Protein AF-A0A528D786-F1 (afdb_monomer)

Radius of gyration: 16.98 Å; Cα contacts (8 Å, |Δi|>4): 87; chains: 1; bounding box: 32×40×47 Å

Foldseek 3Di:
DDDDDDDDDDDAPEEEEWEWEKDWDQDPVGIDIAIDIPNDGDDPVDDPDDDDPPGHYHYHYHYPYPDDDDDDDPDDDDDD

Structure (mmCIF, N/CA/C/O backbone):
data_AF-A0A528D786-F1
#
_entry.id   AF-A0A528D786-F1
#
loop_
_atom_site.group_PDB
_atom_site.id
_atom_site.type_symbol
_atom_site.label_atom_id
_atom_site.label_alt_id
_atom_site.label_comp_id
_atom_site.label_asym_id
_atom_site.label_entity_id
_atom_site.label_seq_id
_atom_site.pdbx_PDB_ins_code
_atom_site.Cartn_x
_atom_site.Cartn_y
_atom_site.Cartn_z
_atom_site.occupancy
_atom_site.B_iso_or_equiv
_atom_site.auth_seq_id
_atom_site.auth_comp_id
_atom_site.auth_asym_id
_atom_site.auth_atom_id
_atom_site.pdbx_PDB_model_num
ATOM 1 N N . GLU A 1 1 ? -8.526 28.697 14.732 1.00 77.38 1 GLU A N 1
ATOM 2 C CA . GLU A 1 1 ? -9.555 27.657 14.521 1.00 77.38 1 GLU A CA 1
ATOM 3 C C . GLU A 1 1 ? -8.931 26.293 14.812 1.00 77.38 1 GLU A C 1
ATOM 5 O O . GLU A 1 1 ? -7.759 26.123 14.497 1.00 77.38 1 GLU A O 1
ATOM 10 N N . ARG A 1 2 ? -9.626 25.370 15.491 1.00 85.19 2 ARG A N 1
ATOM 11 C CA . ARG A 1 2 ? -9.078 24.056 15.884 1.00 85.19 2 ARG A CA 1
ATOM 12 C C . ARG A 1 2 ? -9.940 22.956 15.274 1.00 85.19 2 ARG A C 1
ATOM 14 O O . ARG A 1 2 ? -11.138 22.914 15.535 1.00 85.19 2 ARG A O 1
ATOM 21 N N . LEU A 1 3 ? -9.323 22.075 14.488 1.00 89.38 3 LEU A N 1
ATOM 22 C CA . LEU A 1 3 ? -10.001 20.920 13.900 1.00 89.38 3 LEU A CA 1
ATOM 23 C C . LEU A 1 3 ? -10.526 19.978 14.993 1.00 89.38 3 LEU A C 1
ATOM 25 O O . LEU A 1 3 ? -9.931 19.856 16.071 1.00 89.38 3 LEU A O 1
ATOM 29 N N . ARG A 1 4 ? -11.643 19.300 14.707 1.00 90.88 4 ARG A N 1
ATOM 30 C CA . ARG A 1 4 ? -12.190 18.281 15.610 1.00 90.88 4 ARG A CA 1
ATOM 31 C C . ARG A 1 4 ? -11.210 17.104 15.730 1.00 90.88 4 ARG A C 1
ATOM 33 O O . ARG A 1 4 ? -10.639 16.704 14.714 1.00 90.88 4 ARG A O 1
ATOM 40 N N . PRO A 1 5 ? -11.031 16.522 16.927 1.00 90.81 5 PRO A N 1
ATOM 41 C CA . PRO A 1 5 ? -10.257 15.297 17.062 1.00 90.81 5 PRO A CA 1
ATOM 42 C C . PRO A 1 5 ? -10.982 14.141 16.360 1.00 90.81 5 PRO A C 1
ATOM 44 O O . PRO A 1 5 ? -12.210 14.044 16.414 1.00 90.81 5 PRO A O 1
ATOM 47 N N . ILE A 1 6 ? -10.219 13.264 15.712 1.00 91.50 6 ILE A N 1
ATOM 48 C CA . ILE A 1 6 ? -10.713 11.993 15.180 1.00 91.50 6 ILE A CA 1
ATOM 49 C C . ILE A 1 6 ? -10.361 10.913 16.207 1.00 91.50 6 ILE A C 1
ATOM 51 O O . ILE A 1 6 ? -9.225 10.856 16.674 1.00 91.50 6 ILE A O 1
ATOM 55 N N . ALA A 1 7 ? -11.339 10.093 16.598 1.00 93.81 7 ALA A N 1
ATOM 56 C CA . ALA A 1 7 ? -11.095 8.987 17.518 1.00 93.81 7 ALA A CA 1
ATOM 57 C C . ALA A 1 7 ? -10.158 7.953 16.861 1.00 93.81 7 ALA A C 1
ATOM 59 O O . ALA A 1 7 ? -10.403 7.601 15.702 1.00 93.81 7 ALA A O 1
ATOM 60 N N . PRO A 1 8 ? -9.122 7.456 17.562 1.00 94.56 8 PRO A N 1
ATOM 61 C CA . PRO A 1 8 ? -8.254 6.413 17.029 1.00 94.56 8 PRO A CA 1
ATOM 62 C C . PRO A 1 8 ? -9.042 5.160 16.642 1.00 94.56 8 PRO A C 1
ATOM 64 O O . PRO A 1 8 ? -10.004 4.791 17.323 1.00 94.56 8 PRO A O 1
ATOM 67 N N . LEU A 1 9 ? -8.621 4.487 15.571 1.00 95.69 9 LEU A N 1
ATOM 68 C CA . LEU A 1 9 ? -9.128 3.151 15.258 1.00 95.69 9 LEU A CA 1
ATOM 69 C C . LEU A 1 9 ? -8.777 2.157 16.383 1.00 95.69 9 LEU A C 1
ATOM 71 O O . LEU A 1 9 ? -7.818 2.343 17.134 1.00 95.69 9 LEU A O 1
ATOM 75 N N . GLY A 1 10 ? -9.570 1.086 16.502 1.00 94.69 10 GLY A N 1
ATOM 76 C CA . GLY A 1 10 ? -9.310 0.004 17.459 1.00 94.69 10 GLY A CA 1
ATOM 77 C C . GLY A 1 10 ? -7.987 -0.725 17.193 1.00 94.69 10 GLY A C 1
ATOM 78 O O . GLY A 1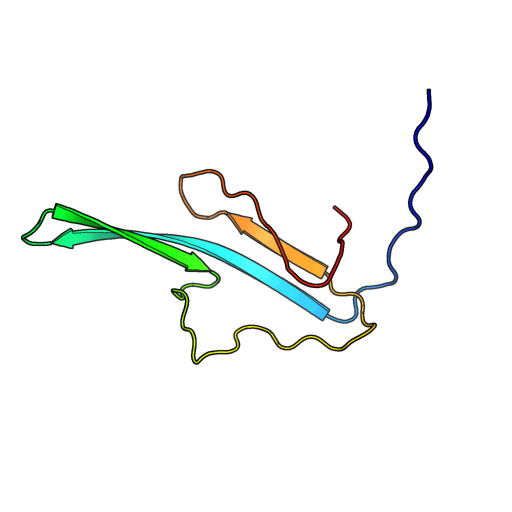 10 ? -7.353 -0.534 16.157 1.00 94.69 10 GLY A O 1
ATOM 79 N N . ARG A 1 11 ? -7.573 -1.598 18.123 1.00 96.69 11 ARG A N 1
ATOM 80 C CA . ARG A 1 11 ? -6.345 -2.396 17.974 1.00 96.69 11 ARG A CA 1
ATOM 81 C C . ARG A 1 11 ? -6.378 -3.180 16.648 1.00 96.69 11 ARG A C 1
ATOM 83 O O . ARG A 1 11 ? -7.377 -3.857 16.401 1.00 96.69 11 ARG A O 1
ATOM 90 N N . PRO A 1 12 ? -5.313 -3.134 15.828 1.00 98.00 12 PRO A N 1
ATOM 91 C CA . PRO A 1 12 ? -5.280 -3.874 14.576 1.00 98.00 12 PRO A CA 1
ATOM 92 C C . PRO A 1 12 ? -5.310 -5.384 14.841 1.00 98.00 12 PRO A C 1
ATOM 94 O O . PRO A 1 12 ? -4.584 -5.886 15.704 1.00 98.00 12 PRO A O 1
ATOM 97 N N . ALA A 1 13 ? -6.152 -6.096 14.096 1.00 98.12 13 ALA A N 1
ATOM 98 C CA . ALA A 1 13 ? -6.238 -7.553 14.110 1.00 98.12 13 ALA A CA 1
ATOM 99 C C . ALA A 1 13 ? -5.156 -8.195 13.227 1.00 98.12 13 ALA A C 1
ATOM 101 O O . ALA A 1 13 ? -4.672 -9.286 13.524 1.00 98.12 13 ALA A O 1
ATOM 102 N N . VAL A 1 14 ? -4.758 -7.500 12.158 1.00 97.81 14 VAL A N 1
ATOM 103 C CA . VAL A 1 14 ? -3.762 -7.946 11.179 1.00 97.81 14 VAL A CA 1
ATOM 104 C C . VAL A 1 14 ? -2.804 -6.797 10.879 1.00 97.81 14 VAL A C 1
ATOM 106 O O . VAL A 1 14 ? -3.229 -5.646 10.781 1.00 97.81 14 VAL A O 1
ATOM 109 N N . SER A 1 15 ? -1.523 -7.120 10.696 1.00 98.19 15 SER A N 1
ATOM 110 C CA . SER A 1 15 ? -0.533 -6.202 10.130 1.00 98.19 15 SER A CA 1
ATOM 111 C C . SER A 1 15 ? -0.143 -6.662 8.730 1.00 98.19 15 SER A C 1
ATOM 113 O O . SER A 1 15 ? 0.114 -7.847 8.511 1.00 98.19 15 SER A O 1
ATOM 115 N N . ARG A 1 16 ? -0.087 -5.728 7.782 1.00 97.75 16 ARG A N 1
ATOM 116 C CA . ARG A 1 16 ? 0.322 -5.965 6.396 1.00 97.75 16 ARG A CA 1
ATOM 117 C C . ARG A 1 16 ? 1.443 -5.025 6.014 1.00 97.75 16 ARG A C 1
ATOM 119 O O . ARG A 1 16 ? 1.519 -3.908 6.511 1.00 97.75 16 ARG A O 1
ATOM 126 N N . ARG A 1 17 ? 2.264 -5.473 5.073 1.00 98.44 17 ARG A N 1
ATOM 127 C CA . ARG A 1 17 ? 3.324 -4.673 4.479 1.00 98.44 17 ARG A CA 1
ATOM 128 C C . ARG A 1 17 ? 3.157 -4.666 2.966 1.00 98.44 17 ARG A C 1
ATOM 130 O O . ARG A 1 17 ? 3.061 -5.728 2.350 1.00 98.44 17 ARG A O 1
ATOM 137 N N . LEU A 1 18 ? 3.071 -3.471 2.397 1.00 98.50 18 LEU A N 1
ATOM 138 C CA . LEU A 1 18 ? 2.952 -3.231 0.967 1.00 98.50 18 LEU A CA 1
ATOM 139 C C . LEU A 1 18 ? 4.188 -2.454 0.531 1.00 98.50 18 LEU A C 1
ATOM 141 O O . LEU A 1 18 ? 4.396 -1.320 0.957 1.00 98.50 18 LEU A O 1
ATOM 145 N N . VAL A 1 19 ? 5.023 -3.092 -0.279 1.00 98.75 19 VAL A N 1
ATOM 146 C CA . VAL A 1 19 ? 6.297 -2.540 -0.732 1.00 98.75 19 VAL A CA 1
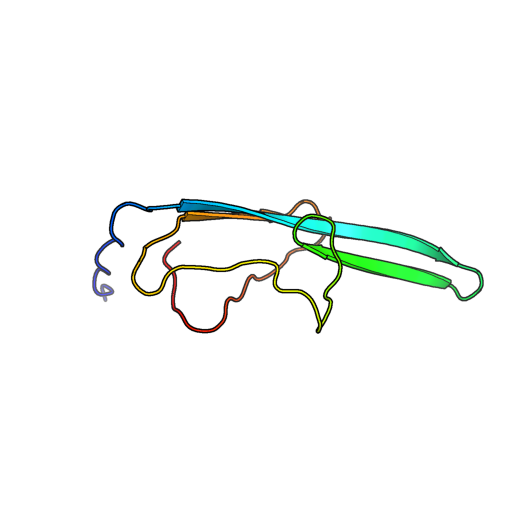ATOM 147 C C . VAL A 1 19 ? 6.173 -2.135 -2.189 1.00 98.75 19 VAL A C 1
ATOM 149 O O . VAL A 1 19 ? 5.880 -2.982 -3.031 1.00 98.75 19 VAL A O 1
ATOM 152 N N . PHE A 1 20 ? 6.389 -0.861 -2.486 1.00 98.69 20 PHE A N 1
ATOM 153 C CA . PHE A 1 20 ? 6.464 -0.364 -3.853 1.00 98.69 20 PHE A CA 1
ATOM 154 C C . PHE A 1 20 ? 7.886 -0.525 -4.362 1.00 98.69 20 PHE A C 1
ATOM 156 O O . PHE A 1 20 ? 8.832 -0.107 -3.697 1.00 98.69 20 PHE A O 1
ATOM 163 N N . THR A 1 21 ? 8.025 -1.151 -5.522 1.00 98.31 21 THR A N 1
ATOM 164 C CA . THR A 1 21 ? 9.299 -1.287 -6.225 1.00 98.31 21 THR A CA 1
ATOM 165 C C . THR A 1 21 ? 9.102 -0.969 -7.697 1.00 98.31 21 THR A C 1
ATOM 167 O O . THR A 1 21 ? 7.987 -1.032 -8.222 1.00 98.31 21 THR A O 1
ATOM 170 N N . GLU A 1 22 ? 10.198 -0.666 -8.377 1.00 96.56 22 GLU A N 1
ATOM 171 C CA . GLU A 1 22 ? 10.211 -0.488 -9.821 1.00 96.56 22 GLU A CA 1
ATOM 172 C C . GLU A 1 22 ? 11.292 -1.345 -10.477 1.00 96.56 22 GLU A C 1
ATOM 174 O O . GLU A 1 22 ? 12.231 -1.817 -9.835 1.00 96.56 22 GLU A O 1
ATOM 179 N N . THR A 1 23 ? 11.122 -1.595 -11.768 1.00 94.81 23 THR A N 1
ATOM 180 C CA . THR A 1 23 ? 12.078 -2.324 -12.598 1.00 94.81 23 THR A CA 1
ATOM 181 C C . THR A 1 23 ? 12.371 -1.514 -13.845 1.00 94.81 23 THR A C 1
ATOM 183 O O . THR A 1 23 ? 11.479 -0.872 -14.398 1.00 94.81 23 THR A O 1
ATOM 186 N N . MET A 1 24 ? 13.626 -1.565 -14.280 1.00 92.50 24 MET A N 1
ATOM 187 C CA . MET A 1 24 ? 14.090 -0.952 -15.515 1.00 92.50 24 MET A CA 1
ATOM 188 C C . MET A 1 24 ? 14.662 -2.049 -16.406 1.00 92.50 24 MET A C 1
ATOM 190 O O . MET A 1 24 ? 15.621 -2.721 -16.022 1.00 92.50 24 MET A O 1
ATOM 194 N N . ALA A 1 25 ? 14.093 -2.227 -17.592 1.00 90.62 25 ALA A N 1
ATOM 195 C CA . ALA A 1 25 ? 14.610 -3.143 -18.599 1.00 90.62 25 ALA A CA 1
ATOM 196 C C . ALA A 1 25 ? 14.923 -2.381 -19.888 1.00 90.62 25 ALA A C 1
ATOM 198 O O . ALA A 1 25 ? 14.174 -1.501 -20.305 1.00 90.62 25 ALA A O 1
ATOM 199 N N . MET A 1 26 ? 16.038 -2.721 -20.533 1.00 90.88 26 MET A N 1
ATOM 200 C CA . MET A 1 26 ? 16.353 -2.226 -21.871 1.00 90.88 26 MET A CA 1
ATOM 201 C C . MET A 1 26 ? 15.964 -3.293 -22.889 1.00 90.88 26 MET A C 1
ATOM 203 O O . MET A 1 26 ? 16.474 -4.413 -22.835 1.00 90.88 26 MET A O 1
ATOM 207 N N . ASN A 1 27 ? 15.069 -2.954 -23.812 1.00 89.62 27 ASN A N 1
ATOM 208 C CA . ASN A 1 27 ? 14.637 -3.830 -24.893 1.00 89.62 27 ASN A CA 1
ATOM 209 C C . ASN A 1 27 ? 14.975 -3.209 -26.264 1.00 89.62 27 ASN A C 1
ATOM 211 O O . ASN A 1 27 ? 15.449 -2.077 -26.361 1.00 89.62 27 ASN A O 1
ATOM 215 N N . ALA A 1 28 ? 14.761 -3.960 -27.350 1.00 90.06 28 ALA A N 1
ATOM 216 C CA . ALA A 1 28 ? 15.107 -3.515 -28.706 1.00 90.06 28 ALA A CA 1
ATOM 217 C C . ALA A 1 28 ? 14.348 -2.249 -29.160 1.00 90.06 28 ALA A C 1
ATOM 219 O O . ALA A 1 28 ? 14.765 -1.593 -30.111 1.00 90.06 28 ALA A O 1
ATOM 220 N N . THR A 1 29 ? 13.241 -1.915 -28.492 1.00 88.94 29 THR A N 1
ATOM 221 C CA . THR A 1 29 ? 12.382 -0.761 -28.788 1.00 88.94 29 THR A CA 1
ATOM 222 C C . THR A 1 29 ? 12.550 0.4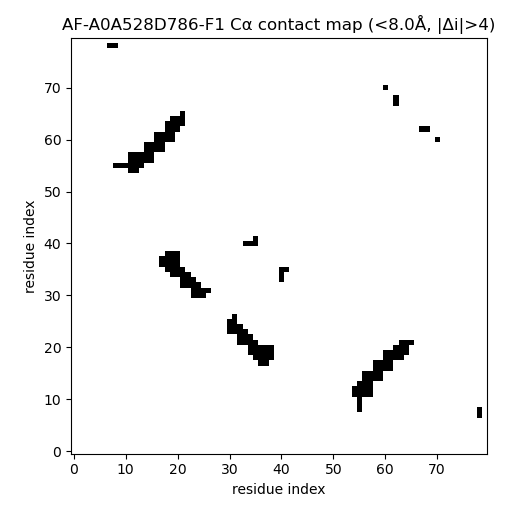01 -27.806 1.00 88.94 29 THR A C 1
ATOM 224 O O . THR A 1 29 ? 11.942 1.449 -28.015 1.00 88.94 29 THR A O 1
ATOM 227 N N . GLY A 1 30 ? 13.380 0.255 -26.768 1.00 90.50 30 GLY A N 1
ATOM 228 C CA . GLY A 1 30 ? 13.663 1.303 -25.791 1.00 90.50 30 GLY A CA 1
ATOM 229 C C . GLY A 1 30 ? 13.695 0.814 -24.345 1.00 90.50 30 GLY A C 1
ATOM 230 O O . GLY A 1 30 ? 13.894 -0.365 -24.056 1.00 90.50 30 GLY A O 1
ATOM 231 N N . MET A 1 31 ? 13.524 1.765 -23.429 1.00 91.62 31 MET A N 1
ATOM 232 C CA . MET A 1 31 ? 13.498 1.516 -21.993 1.00 91.62 31 MET A CA 1
ATOM 233 C C . MET A 1 31 ? 12.075 1.203 -21.537 1.00 91.62 31 MET A C 1
ATOM 235 O O . MET A 1 31 ? 11.146 1.961 -21.814 1.00 91.62 31 MET A O 1
ATOM 239 N N . GLU A 1 32 ? 11.918 0.098 -20.825 1.00 91.94 32 GLU A N 1
ATOM 240 C CA . GLU A 1 32 ? 10.657 -0.363 -20.265 1.00 91.94 32 GLU A CA 1
ATOM 241 C C . GLU A 1 32 ? 10.701 -0.251 -18.741 1.00 91.94 32 GLU A C 1
ATOM 243 O O . GLU A 1 32 ? 11.619 -0.760 -18.091 1.00 91.94 32 GLU A O 1
ATOM 248 N N . MET A 1 33 ? 9.707 0.446 -18.190 1.00 92.25 33 MET A N 1
ATOM 249 C CA . MET A 1 33 ? 9.522 0.642 -16.755 1.00 92.25 33 MET A CA 1
ATOM 250 C C . MET A 1 33 ? 8.397 -0.258 -16.258 1.00 92.25 33 MET A C 1
ATOM 252 O O . MET A 1 33 ? 7.297 -0.231 -16.810 1.00 92.25 33 MET A O 1
ATOM 256 N N . GLY A 1 34 ? 8.644 -1.008 -15.187 1.00 94.62 34 GLY A N 1
ATOM 257 C CA . GLY A 1 34 ? 7.614 -1.774 -14.487 1.00 94.62 34 GLY A CA 1
ATOM 258 C C . GLY A 1 34 ? 7.424 -1.265 -13.066 1.00 94.62 34 GLY A C 1
ATOM 259 O O . GLY A 1 34 ? 8.406 -1.146 -12.343 1.00 94.62 34 GLY A O 1
ATOM 260 N N . PHE A 1 35 ? 6.180 -1.023 -12.651 1.00 97.00 35 PHE A N 1
ATOM 261 C CA . PHE A 1 35 ? 5.826 -0.635 -11.280 1.00 97.00 35 PHE A CA 1
ATOM 262 C C . PHE A 1 35 ? 5.131 -1.788 -10.566 1.00 97.00 35 PHE A C 1
ATOM 264 O O . PHE A 1 35 ? 4.222 -2.414 -11.117 1.00 97.00 35 PHE A O 1
ATOM 271 N N . LEU A 1 36 ? 5.563 -2.072 -9.342 1.00 98.00 36 LEU A N 1
ATOM 272 C CA . LEU A 1 36 ? 5.191 -3.280 -8.620 1.00 98.00 36 LEU A CA 1
ATOM 273 C C . LEU A 1 36 ? 4.735 -2.950 -7.200 1.00 98.00 36 LEU A C 1
ATOM 275 O O . LEU A 1 36 ? 5.268 -2.053 -6.548 1.00 98.00 36 LEU A O 1
ATOM 279 N N . ILE A 1 37 ? 3.803 -3.753 -6.688 1.00 98.69 37 ILE A N 1
ATOM 280 C CA . ILE A 1 37 ? 3.488 -3.819 -5.259 1.00 98.69 37 ILE A CA 1
ATOM 281 C C . ILE A 1 37 ? 3.798 -5.238 -4.793 1.00 98.69 37 ILE A C 1
ATOM 283 O O . ILE A 1 37 ? 3.324 -6.210 -5.382 1.00 98.69 37 ILE A O 1
ATOM 287 N N . ASN A 1 38 ? 4.617 -5.373 -3.751 1.00 98.50 38 ASN A N 1
ATOM 288 C CA . ASN A 1 38 ? 5.104 -6.662 -3.252 1.00 98.50 38 ASN A CA 1
ATOM 289 C C . ASN A 1 38 ? 5.712 -7.539 -4.368 1.00 98.50 38 ASN A C 1
ATOM 291 O O . ASN A 1 38 ? 5.494 -8.750 -4.410 1.00 98.50 38 ASN A O 1
ATOM 295 N N . GLY A 1 39 ? 6.456 -6.912 -5.287 1.00 98.00 39 GLY A N 1
ATOM 296 C CA . GLY A 1 39 ? 7.154 -7.585 -6.386 1.00 98.00 39 GLY A CA 1
ATOM 297 C 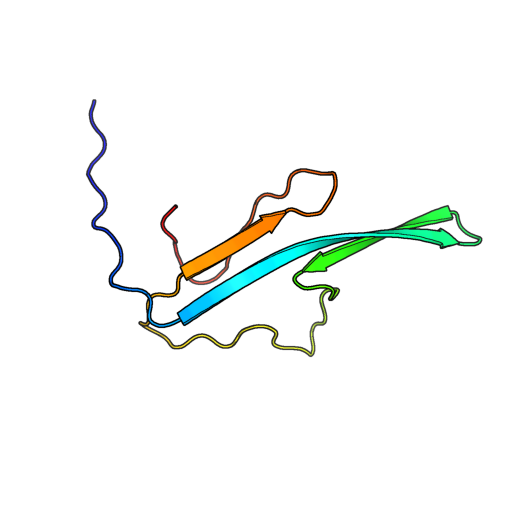C . GLY A 1 39 ? 6.262 -8.063 -7.535 1.00 98.00 39 GLY A C 1
ATOM 298 O O . GLY A 1 39 ? 6.740 -8.793 -8.399 1.00 98.00 39 GLY A O 1
ATOM 299 N N . LYS A 1 40 ? 4.980 -7.679 -7.565 1.00 98.25 40 LYS A N 1
ATOM 300 C CA . LYS A 1 40 ? 4.038 -8.093 -8.609 1.00 98.25 40 LYS A CA 1
ATOM 301 C C . LYS A 1 40 ? 3.476 -6.894 -9.360 1.00 98.25 40 LYS A C 1
ATOM 303 O O . LYS A 1 40 ? 3.098 -5.895 -8.748 1.00 98.25 40 LYS A O 1
ATOM 308 N N . ALA A 1 41 ? 3.367 -7.039 -10.678 1.00 97.69 41 ALA A N 1
ATOM 309 C CA . ALA A 1 41 ? 2.558 -6.156 -11.502 1.00 97.69 41 ALA A CA 1
ATOM 310 C C . ALA A 1 41 ? 1.068 -6.465 -11.289 1.00 97.69 41 ALA A C 1
ATOM 312 O O . ALA A 1 41 ? 0.692 -7.557 -10.835 1.00 97.69 41 ALA A O 1
ATOM 313 N N . PHE A 1 42 ? 0.225 -5.492 -11.617 1.00 97.88 42 PHE A N 1
ATOM 314 C CA . PHE A 1 42 ? -1.220 -5.665 -11.596 1.00 97.88 42 PHE A CA 1
ATOM 315 C C . PHE A 1 42 ? -1.669 -6.808 -12.519 1.00 97.88 42 PHE A C 1
ATOM 317 O O . PHE A 1 42 ? -1.134 -6.983 -13.611 1.00 97.88 42 PHE A O 1
ATOM 324 N N . ASP A 1 43 ? -2.665 -7.564 -12.067 1.00 98.44 43 ASP A N 1
ATOM 325 C CA . ASP A 1 43 ? -3.273 -8.675 -12.791 1.00 98.44 43 ASP A CA 1
ATOM 326 C C . ASP A 1 43 ? -4.771 -8.709 -12.459 1.00 98.44 43 ASP A C 1
ATOM 328 O O . ASP A 1 43 ? -5.142 -8.850 -11.292 1.00 98.44 43 ASP A O 1
ATOM 332 N N . MET A 1 44 ? -5.623 -8.557 -13.479 1.00 98.31 44 MET A N 1
ATOM 333 C CA . MET A 1 44 ? -7.085 -8.507 -13.329 1.00 98.31 44 MET A CA 1
ATOM 334 C C . MET A 1 44 ? -7.675 -9.807 -12.765 1.00 98.31 44 MET A C 1
ATOM 336 O O . MET A 1 44 ? -8.778 -9.779 -12.219 1.00 98.31 44 MET A O 1
ATOM 340 N N . GLU A 1 45 ? -6.975 -10.934 -12.900 1.00 98.62 45 GLU A N 1
ATOM 341 C CA . GLU A 1 45 ? -7.462 -12.253 -12.485 1.00 98.62 45 GLU A CA 1
ATOM 342 C C . GLU A 1 45 ? -6.961 -12.661 -11.089 1.00 98.62 45 GLU A C 1
ATOM 344 O O . GLU A 1 45 ? -7.326 -13.724 -10.579 1.00 98.62 45 GLU A O 1
ATOM 349 N N . ARG A 1 46 ? -6.158 -11.813 -10.426 1.00 98.44 46 ARG A N 1
ATOM 350 C CA . ARG A 1 46 ? -5.559 -12.105 -9.118 1.00 98.44 46 ARG A CA 1
ATOM 351 C C . ARG A 1 46 ? -6.089 -11.193 -8.013 1.00 98.44 46 ARG A C 1
ATOM 353 O O . ARG A 1 46 ? -6.112 -9.974 -8.130 1.00 98.44 46 ARG A O 1
ATOM 360 N N . VAL A 1 47 ? -6.415 -11.793 -6.867 1.00 98.44 47 VAL A N 1
ATOM 361 C CA . VAL A 1 47 ? -6.719 -11.069 -5.623 1.00 98.44 47 VAL A CA 1
ATOM 362 C C . VAL A 1 47 ? -5.496 -11.104 -4.709 1.00 98.44 47 VAL A C 1
ATOM 364 O O . VAL A 1 47 ? -5.156 -12.153 -4.166 1.00 98.44 47 VAL A O 1
ATOM 367 N N . ASP A 1 48 ? -4.826 -9.963 -4.528 1.00 98.25 48 ASP A N 1
ATOM 368 C CA . ASP A 1 48 ? -3.620 -9.883 -3.689 1.00 98.25 48 ASP A CA 1
ATOM 369 C C . ASP A 1 48 ? -3.927 -9.747 -2.186 1.00 98.25 48 ASP A C 1
ATOM 371 O O . ASP A 1 48 ? -3.128 -10.178 -1.352 1.00 98.25 48 ASP A O 1
ATOM 375 N N . ILE A 1 49 ? -5.080 -9.174 -1.817 1.00 97.00 49 ILE A N 1
ATOM 376 C CA . ILE A 1 49 ? -5.487 -8.981 -0.418 1.00 97.00 49 ILE A CA 1
ATOM 377 C C . ILE A 1 49 ? -6.959 -9.358 -0.243 1.00 97.00 49 ILE A C 1
ATOM 379 O O . ILE A 1 49 ? -7.834 -8.827 -0.920 1.00 97.00 49 ILE A O 1
ATOM 383 N N . VAL A 1 50 ? -7.225 -10.225 0.736 1.00 96.75 50 VAL A N 1
ATOM 384 C CA . VAL A 1 50 ? -8.563 -10.466 1.288 1.00 96.75 50 VAL A CA 1
ATOM 385 C C . VAL A 1 50 ? -8.567 -9.950 2.726 1.00 96.75 50 VAL A C 1
ATOM 387 O O . VAL A 1 50 ? -7.784 -10.417 3.560 1.00 96.75 50 VAL A O 1
ATOM 390 N N . ALA A 1 51 ? -9.421 -8.967 3.000 1.00 95.69 51 ALA A N 1
ATOM 391 C CA . ALA A 1 51 ? -9.604 -8.359 4.317 1.00 95.69 51 ALA A CA 1
ATOM 392 C C . ALA A 1 51 ? -10.982 -8.727 4.884 1.00 95.69 51 ALA A C 1
ATOM 394 O O . ALA A 1 51 ? -11.941 -8.920 4.130 1.00 95.69 51 ALA A O 1
ATOM 395 N N . ARG A 1 52 ? -11.096 -8.829 6.213 1.00 96.88 52 ARG A N 1
ATOM 396 C CA . ARG A 1 52 ? -12.386 -9.082 6.866 1.00 96.88 52 ARG A CA 1
ATOM 397 C C . ARG A 1 52 ? -13.117 -7.763 7.098 1.00 96.88 52 ARG A C 1
ATOM 399 O O . ARG A 1 52 ? -12.566 -6.826 7.667 1.00 96.88 52 ARG A O 1
ATOM 406 N N . ALA A 1 53 ? -14.388 -7.707 6.709 1.00 96.06 53 ALA A N 1
ATOM 407 C CA . ALA A 1 53 ? -15.230 -6.549 6.982 1.00 96.06 53 ALA A CA 1
ATOM 408 C C . ALA A 1 53 ? -15.324 -6.271 8.495 1.00 96.06 53 ALA A C 1
ATOM 410 O O . ALA A 1 53 ? -15.621 -7.171 9.280 1.00 96.06 53 ALA A O 1
ATOM 411 N N . GLY A 1 54 ? -15.095 -5.014 8.882 1.00 94.88 54 GLY A N 1
ATOM 412 C CA . GLY A 1 54 ? -15.194 -4.542 10.267 1.00 94.88 54 GLY A CA 1
ATOM 413 C C . GLY A 1 54 ? -13.938 -4.729 11.125 1.00 94.88 54 GLY A C 1
ATOM 414 O O . GLY A 1 54 ? -13.906 -4.199 12.233 1.00 94.88 54 GLY A O 1
ATOM 415 N N . GLU A 1 55 ? -12.904 -5.427 10.644 1.00 96.62 55 GLU A N 1
ATOM 416 C CA . GLU A 1 55 ? -11.622 -5.518 11.352 1.00 96.62 55 GLU A CA 1
ATOM 417 C C . GLU A 1 55 ? -10.720 -4.325 11.012 1.00 96.62 55 GLU A C 1
ATOM 419 O O . GLU A 1 55 ? -10.574 -3.947 9.849 1.00 96.62 55 GLU A O 1
ATOM 424 N N . THR A 1 56 ? -10.084 -3.741 12.031 1.00 97.88 56 THR A N 1
ATOM 425 C CA . THR A 1 56 ? -8.991 -2.787 11.817 1.00 97.88 56 THR A CA 1
ATOM 426 C C . THR A 1 56 ? -7.731 -3.551 11.431 1.00 97.88 56 THR A C 1
ATOM 428 O O . THR A 1 56 ? -7.361 -4.521 12.096 1.00 97.88 56 THR A O 1
ATOM 431 N N . GLU A 1 57 ? -7.018 -3.071 10.420 1.00 98.44 57 GLU A N 1
ATOM 432 C CA . GLU A 1 57 ? -5.701 -3.579 10.041 1.00 98.44 57 GLU A CA 1
ATOM 433 C C . GLU A 1 57 ? -4.658 -2.454 10.100 1.00 98.44 57 GLU A C 1
ATOM 435 O O . GLU A 1 57 ? -4.980 -1.286 9.883 1.00 98.44 57 GLU A O 1
ATOM 440 N N . LEU A 1 58 ? -3.403 -2.807 10.385 1.00 98.31 58 LEU A N 1
ATOM 441 C CA . LEU A 1 58 ? -2.254 -1.907 10.279 1.00 98.31 58 LEU A CA 1
ATOM 442 C C . LEU A 1 58 ? -1.542 -2.174 8.954 1.00 98.31 58 LEU A C 1
ATOM 444 O O . LEU A 1 58 ? -1.079 -3.289 8.727 1.00 98.31 58 LEU A O 1
ATOM 448 N N . TRP A 1 59 ? -1.461 -1.179 8.075 1.00 98.56 59 TRP A N 1
ATOM 449 C CA . TRP A 1 59 ? -0.782 -1.314 6.786 1.00 98.56 59 TRP A CA 1
ATOM 450 C C . TRP A 1 59 ? 0.478 -0.457 6.770 1.00 98.56 59 TRP A C 1
ATOM 452 O O . TRP A 1 59 ? 0.411 0.767 6.823 1.00 98.56 59 TRP A O 1
ATOM 462 N N . GLU A 1 60 ? 1.630 -1.110 6.675 1.00 98.62 60 GLU A N 1
ATOM 463 C CA . GLU A 1 60 ? 2.906 -0.458 6.422 1.00 98.62 60 GLU A CA 1
ATOM 464 C C . GLU A 1 60 ? 3.092 -0.288 4.914 1.00 98.62 60 GLU A C 1
ATOM 466 O O . GLU A 1 60 ? 3.307 -1.266 4.191 1.00 98.62 60 GLU A O 1
ATOM 471 N N . ILE A 1 61 ? 3.016 0.954 4.443 1.00 98.50 61 ILE A N 1
ATOM 472 C CA . ILE A 1 61 ? 3.302 1.307 3.052 1.00 98.50 61 ILE A CA 1
ATOM 473 C C . ILE A 1 61 ? 4.767 1.717 2.960 1.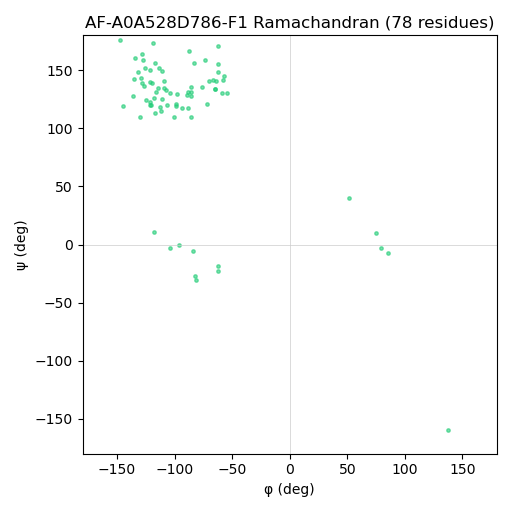00 98.50 61 ILE A C 1
ATOM 475 O O . ILE A 1 61 ? 5.189 2.672 3.609 1.00 98.50 61 ILE A O 1
ATOM 479 N N . VAL A 1 62 ? 5.556 0.977 2.185 1.00 98.69 62 VAL A N 1
ATOM 480 C CA . VAL A 1 62 ? 7.002 1.187 2.079 1.00 98.69 62 VAL A CA 1
ATOM 481 C C . VAL A 1 62 ? 7.363 1.464 0.641 1.00 98.69 62 VAL A C 1
ATOM 483 O O . VAL A 1 62 ? 7.175 0.616 -0.224 1.00 98.69 62 VAL A O 1
ATOM 486 N N . ASN A 1 63 ? 7.935 2.634 0.404 1.00 98.31 63 ASN A N 1
ATOM 487 C CA . ASN A 1 63 ? 8.482 2.968 -0.892 1.00 98.31 63 ASN A CA 1
ATOM 488 C C . ASN A 1 63 ? 9.948 2.521 -0.985 1.00 98.31 63 ASN A C 1
ATOM 490 O O . ASN A 1 63 ? 10.778 2.983 -0.204 1.00 98.31 63 ASN A O 1
ATOM 494 N N . GLN A 1 64 ? 10.245 1.600 -1.901 1.00 98.38 64 GLN A N 1
ATOM 495 C CA . GLN A 1 64 ? 11.601 1.187 -2.282 1.00 98.38 64 GLN A CA 1
ATOM 496 C C . GLN A 1 64 ? 11.903 1.494 -3.759 1.00 98.38 64 GLN A C 1
ATOM 498 O O . GLN A 1 64 ? 12.894 0.996 -4.286 1.00 98.38 64 GLN A O 1
ATOM 503 N N . ALA A 1 65 ? 11.044 2.263 -4.427 1.00 96.06 65 ALA A N 1
ATOM 504 C CA . ALA A 1 65 ? 11.323 2.845 -5.733 1.00 96.06 65 ALA A CA 1
ATOM 505 C C . ALA A 1 65 ? 12.026 4.205 -5.570 1.00 96.06 65 ALA A C 1
ATOM 507 O O . ALA A 1 65 ? 12.031 4.782 -4.478 1.00 96.06 65 ALA A O 1
ATOM 508 N N . ASP A 1 66 ? 12.587 4.729 -6.659 1.00 94.38 66 ASP A N 1
ATOM 509 C CA . ASP A 1 66 ? 13.342 5.985 -6.657 1.00 94.38 66 ASP A CA 1
ATOM 510 C C . ASP A 1 66 ? 12.441 7.230 -6.784 1.00 94.38 66 ASP A C 1
ATOM 512 O O . ASP A 1 66 ? 12.920 8.362 -6.679 1.00 94.38 66 ASP A O 1
ATOM 516 N N . MET A 1 67 ? 11.131 7.049 -6.990 1.00 94.19 67 MET A N 1
ATOM 517 C CA . MET A 1 67 ? 10.152 8.132 -7.131 1.00 94.19 67 MET A CA 1
ATOM 518 C C . MET A 1 67 ? 9.083 8.128 -6.031 1.00 94.19 67 MET A C 1
ATOM 520 O O . MET A 1 67 ? 8.784 7.096 -5.436 1.00 94.19 67 MET A O 1
ATOM 524 N N . ASP A 1 68 ? 8.470 9.286 -5.768 1.00 97.81 68 ASP A N 1
ATOM 525 C CA . ASP A 1 68 ? 7.370 9.408 -4.805 1.00 97.81 68 ASP A CA 1
ATOM 526 C C . ASP A 1 68 ? 6.082 8.734 -5.305 1.00 97.81 68 ASP A C 1
ATOM 528 O O . ASP A 1 68 ? 5.689 8.877 -6.466 1.00 97.81 68 ASP A O 1
ATOM 532 N N . HIS A 1 69 ? 5.367 8.068 -4.391 1.00 97.38 69 HIS A N 1
ATOM 533 C CA . HIS A 1 69 ? 4.117 7.368 -4.693 1.00 97.38 69 HIS A CA 1
ATOM 534 C C . HIS A 1 69 ? 2.991 7.744 -3.719 1.00 97.38 69 HIS A C 1
ATOM 536 O O . HIS A 1 69 ? 3.010 7.323 -2.557 1.00 97.38 69 HIS A O 1
ATOM 542 N N . PRO A 1 70 ? 1.963 8.486 -4.168 1.00 97.88 70 PRO A N 1
ATOM 543 C CA . PRO A 1 70 ? 0.760 8.690 -3.376 1.00 97.88 70 PRO A CA 1
ATOM 544 C C . PRO A 1 70 ? -0.057 7.392 -3.324 1.00 97.88 70 PRO A C 1
ATOM 546 O O . PRO A 1 70 ? -0.487 6.867 -4.351 1.00 97.88 70 PRO A O 1
ATOM 549 N N . PHE A 1 71 ? -0.293 6.877 -2.119 1.00 98.19 71 PHE A N 1
ATOM 550 C CA . PHE A 1 71 ? -1.092 5.670 -1.921 1.00 98.19 71 PHE A CA 1
ATOM 551 C C . PHE A 1 71 ? -2.582 5.997 -1.775 1.00 98.19 71 PHE A C 1
ATOM 553 O O . PHE A 1 71 ? -2.979 6.837 -0.966 1.00 98.19 71 PHE A O 1
ATOM 560 N N . HIS A 1 72 ? -3.410 5.280 -2.533 1.00 98.12 72 HIS A N 1
ATOM 561 C CA . HIS A 1 72 ? -4.863 5.320 -2.437 1.00 98.12 72 HIS A CA 1
ATOM 562 C C . HIS A 1 72 ? -5.417 3.898 -2.291 1.00 98.12 72 HIS A C 1
ATOM 564 O O . HIS A 1 72 ? -4.963 2.976 -2.966 1.00 98.12 72 HIS A O 1
ATOM 570 N N . VAL A 1 73 ? -6.421 3.732 -1.428 1.00 97.44 73 VAL A N 1
ATOM 571 C CA . VAL A 1 73 ? -7.123 2.464 -1.200 1.00 97.44 73 VAL A CA 1
ATOM 572 C C . VAL A 1 73 ? -8.625 2.667 -1.370 1.00 97.44 73 VAL A C 1
ATOM 574 O O . VAL A 1 73 ? -9.191 3.658 -0.908 1.00 97.44 73 VAL A O 1
ATOM 577 N N . HIS A 1 74 ? -9.275 1.729 -2.055 1.00 97.56 74 HIS A N 1
ATOM 578 C CA . HIS A 1 74 ? -10.710 1.786 -2.324 1.00 97.56 74 HIS A CA 1
ATOM 579 C C . HIS A 1 74 ? -11.525 1.259 -1.132 1.00 97.56 74 HIS A C 1
ATOM 581 O O . HIS A 1 74 ? -11.054 0.441 -0.346 1.00 97.56 74 HIS A O 1
ATOM 587 N N . GLY A 1 75 ? -12.784 1.693 -1.026 1.00 95.88 75 GLY A N 1
ATOM 588 C CA . GLY A 1 75 ? -13.772 1.117 -0.104 1.00 95.88 75 GLY A CA 1
ATOM 589 C C . GLY A 1 75 ? -13.676 1.557 1.360 1.00 95.88 75 GLY A C 1
ATOM 590 O O . GLY A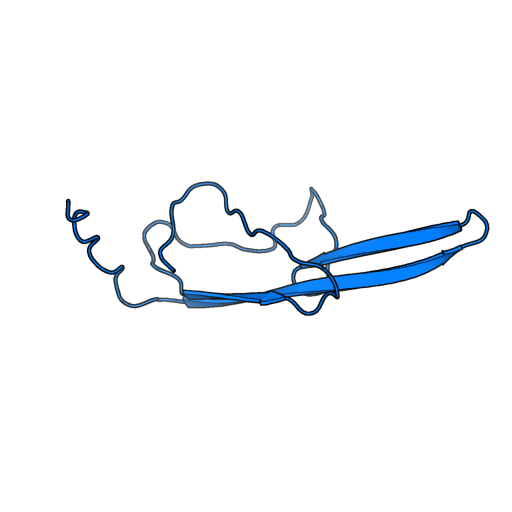 1 75 ? -14.532 1.168 2.150 1.00 95.88 75 GLY A O 1
ATOM 591 N N . THR A 1 76 ? -12.691 2.377 1.738 1.00 94.81 76 THR A N 1
ATOM 592 C CA . THR A 1 76 ? -12.539 2.849 3.122 1.00 94.81 76 THR A CA 1
ATOM 593 C C . THR A 1 76 ? -11.945 4.261 3.216 1.00 94.81 76 THR A C 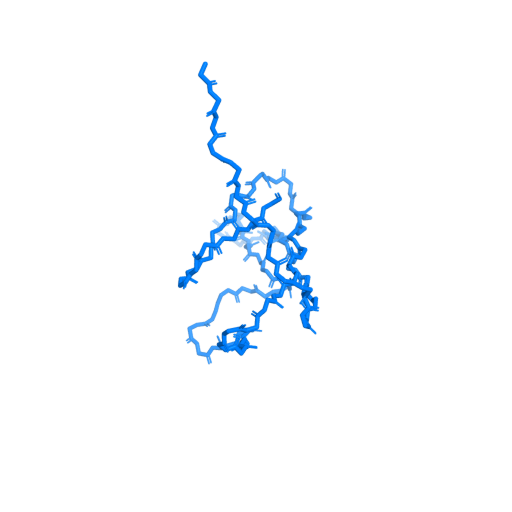1
ATOM 595 O O . THR A 1 76 ? -11.574 4.879 2.219 1.00 94.81 76 THR A O 1
ATOM 598 N N . GLN A 1 77 ? -11.868 4.771 4.442 1.00 94.94 77 GLN A N 1
ATOM 599 C CA . GLN A 1 77 ? -10.970 5.842 4.869 1.00 94.94 77 GLN A CA 1
ATOM 600 C C . GLN A 1 77 ? -9.966 5.238 5.863 1.00 94.94 77 GLN A C 1
ATOM 602 O O . GLN A 1 77 ? -10.291 4.272 6.553 1.00 94.94 77 GLN A O 1
ATOM 607 N N . PHE A 1 78 ? -8.759 5.791 5.959 1.00 96.75 78 PHE A N 1
ATOM 608 C CA . PHE A 1 78 ? -7.729 5.311 6.887 1.00 96.75 78 PHE A CA 1
ATOM 609 C C . PHE A 1 78 ? -7.167 6.451 7.740 1.00 96.75 78 PHE A C 1
ATOM 611 O O . PHE A 1 78 ? -7.384 7.627 7.450 1.00 96.75 78 PHE A O 1
ATOM 618 N N . GLN A 1 79 ? -6.481 6.088 8.823 1.00 95.94 79 GLN A N 1
ATOM 619 C CA . GLN A 1 79 ? -5.763 7.018 9.695 1.00 95.94 79 GLN A CA 1
ATOM 620 C C . GLN A 1 79 ? -4.258 6.822 9.499 1.00 95.94 79 GLN A C 1
ATOM 622 O O . GLN A 1 79 ? -3.816 5.685 9.336 1.00 95.94 79 GLN A O 1
ATOM 627 N N . VAL A 1 80 ? -3.514 7.932 9.494 1.00 94.00 80 VAL A N 1
ATOM 628 C CA . VAL A 1 80 ? -2.047 7.993 9.376 1.00 94.00 80 VAL A CA 1
ATOM 629 C C . VAL A 1 80 ? -1.461 8.412 10.713 1.00 94.00 80 VAL A C 1
ATOM 631 O O . VAL A 1 80 ? -2.050 9.335 11.326 1.00 94.00 80 VAL A O 1
#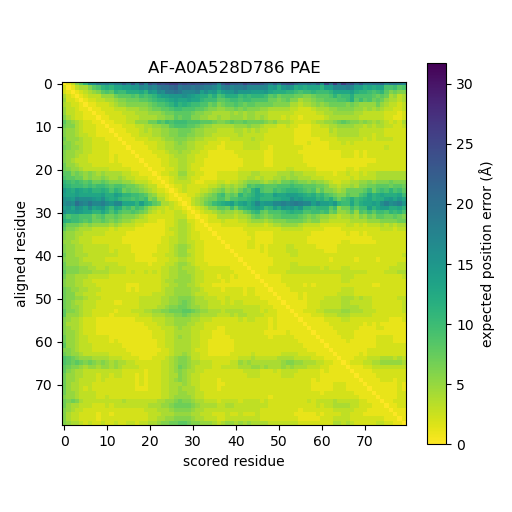

Nearest PDB structures (foldseek):
  4a2g-assembly1_A  TM=5.696E-01  e=1.534E+00  Coriolopsis gallica
  2hrh-assembly1_A  TM=5.647E-01  e=1.436E+00  Coriolopsis trogii
  7ane-assembly1_av  TM=4.120E-01  e=4.723E+00  Leishmania major
  6sga-assembly1_DU  TM=3.573E-01  e=7.504E+00  Trypanosoma brucei brucei
  7bg9-assembly1_A  TM=4.099E-01  e=8.017E+00  Homo sapiens

Mean predicted aligned error: 3.92 Å

pLDDT: mean 95.67, std 3.66, range [77.38, 98.75]

Solvent-accessible surface area (backbone atoms only — not comparable to full-atom values): 5728 Å² total; per-residue (Å²): 139,80,83,80,86,77,81,80,78,68,82,56,81,45,78,47,77,45,35,35,36,64,45,83,45,83,53,100,90,46,80,44,77,44,67,24,53,71,84,37,65,90,52,97,90,59,83,93,76,91,81,65,90,93,61,42,64,42,74,47,79,41,80,70,40,96,66,91,77,90,86,84,72,84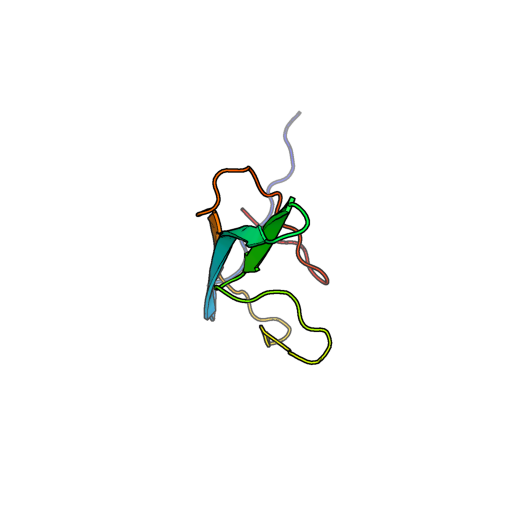,98,65,86,86,88,133

Secondary structure (DSSP, 8-state):
--PPPPPPPPPPSEEEEEEEEEEEEEETTEEEEEEEETTB---TT-------TT--EEEEEEE-SSS------SS-----

Sequence (80 aa):
ERLRPIAPLGRPAVSRRLVFTETMAMNATGMEMGFLINGKAFDMERVDIVARAGETELWEIVNQADMDHPFHVHGTQFQV